Protein AF-A0A1S2MNB6-F1 (afdb_monomer_lite)

Secondary structure (DSSP, 8-state):
--HHHHH--S---HHHHHIIIIIHHHHHHHHHHHH-GGG-SHHHHHHHHHHHHHHHHHHHHHHHTSTTHHHHHHHH-EE-SS-EE---S-TTSHHHHHHHHHHHHHHHHHHHHHHHHHHHHHHHHHT-

Radius of gyration: 18.5 Å; chains: 1; bounding box: 45×26×59 Å

Foldseek 3Di:
DCVVVVPPPDDQAPVNCCCVLAVVLLVVLQVCVVVDVVCLDLVNLLVSLLVSLVVSLVVLVVLLPDPCNVVNQVVPFDDPVVDTDHDDSPSNDPVNSVVSSVSSSVSSNVSSVVVVVVVVVVVVVVVD

Sequence (128 aa):
MFSIGILWNTRMSLLAFILIAYLLPIILNNIINLSIESTRNVKIYVITSGITTFCYFIFSIYFISRPGFDYFISENQIDTGNVSIEINTGLANIEQLIFVFLLNFIALFLISLFIRKKDLNVRNKKFK

Structure (mmCIF, N/CA/C/O backbone):
data_AF-A0A1S2MNB6-F1
#
_entry.id   AF-A0A1S2MNB6-F1
#
loop_
_atom_site.group_PDB
_atom_site.id
_atom_site.type_symbol
_atom_site.label_atom_id
_atom_site.label_alt_id
_atom_site.label_comp_id
_atom_site.label_asym_id
_atom_site.label_entity_id
_atom_site.label_seq_id
_atom_site.pdbx_PDB_ins_code
_atom_site.Cartn_x
_atom_site.Cartn_y
_atom_site.Cartn_z
_atom_site.occupancy
_atom_site.B_iso_or_equiv
_atom_site.auth_seq_id
_atom_site.auth_comp_id
_atom_site.auth_asym_id
_atom_site.auth_atom_id
_atom_site.pdbx_PDB_model_num
ATOM 1 N N . MET A 1 1 ? 11.879 0.501 6.652 1.00 48.00 1 MET A N 1
ATOM 2 C CA . MET A 1 1 ? 10.868 -0.292 5.913 1.00 48.00 1 MET A CA 1
ATOM 3 C C . MET A 1 1 ? 11.190 -0.446 4.427 1.00 48.00 1 MET A C 1
ATOM 5 O O . MET A 1 1 ? 11.023 -1.548 3.936 1.00 48.00 1 MET A O 1
ATOM 9 N N . PHE A 1 2 ? 11.720 0.566 3.725 1.00 40.81 2 PHE A N 1
ATOM 10 C CA . PHE A 1 2 ? 12.075 0.447 2.294 1.00 40.81 2 PHE A CA 1
ATOM 11 C C . PHE A 1 2 ? 13.528 0.026 2.008 1.00 40.81 2 PHE A C 1
ATOM 13 O O . PH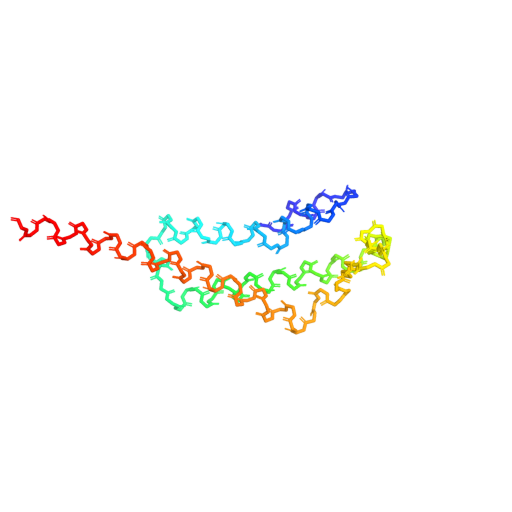E A 1 2 ? 13.847 -0.371 0.893 1.00 40.81 2 PHE A O 1
ATOM 20 N N . SER A 1 3 ? 14.402 0.021 3.018 1.00 46.00 3 SER A N 1
ATOM 21 C CA . SER A 1 3 ? 15.827 -0.313 2.862 1.00 46.00 3 SER A CA 1
ATOM 22 C C . SER A 1 3 ? 16.073 -1.772 2.455 1.00 46.00 3 SER A C 1
ATOM 24 O O . SER A 1 3 ? 17.007 -2.052 1.715 1.00 46.00 3 SER A O 1
ATOM 26 N N . ILE A 1 4 ? 15.214 -2.697 2.897 1.00 51.53 4 ILE A N 1
ATOM 27 C CA . ILE A 1 4 ? 15.331 -4.130 2.572 1.00 51.53 4 ILE A CA 1
ATOM 28 C C . ILE A 1 4 ? 14.931 -4.392 1.110 1.00 51.53 4 ILE A C 1
ATOM 30 O O . ILE A 1 4 ? 15.552 -5.216 0.449 1.00 51.53 4 ILE A O 1
ATOM 34 N N . GLY A 1 5 ? 13.963 -3.637 0.574 1.00 48.34 5 GLY A N 1
ATOM 35 C CA . GLY A 1 5 ? 13.585 -3.711 -0.842 1.00 48.34 5 GLY A CA 1
ATOM 36 C C . GLY A 1 5 ? 14.641 -3.113 -1.778 1.00 48.34 5 GLY A C 1
ATOM 37 O O . GLY A 1 5 ? 14.857 -3.640 -2.862 1.00 48.34 5 GLY A O 1
ATOM 38 N N . ILE A 1 6 ? 15.340 -2.060 -1.335 1.00 51.94 6 ILE A N 1
ATOM 39 C CA . ILE A 1 6 ? 16.435 -1.421 -2.090 1.00 51.94 6 ILE A CA 1
ATOM 40 C C . ILE A 1 6 ? 17.692 -2.315 -2.128 1.00 51.94 6 ILE A C 1
ATOM 42 O O . ILE A 1 6 ? 18.417 -2.312 -3.120 1.00 51.94 6 ILE A O 1
ATOM 46 N N . LEU A 1 7 ? 17.944 -3.111 -1.079 1.00 48.25 7 LEU A N 1
ATOM 47 C CA . LEU A 1 7 ? 19.107 -4.009 -0.998 1.00 48.25 7 LEU A CA 1
ATOM 48 C C . LEU A 1 7 ? 18.979 -5.280 -1.852 1.00 48.25 7 LEU A C 1
ATOM 50 O O . LEU A 1 7 ? 20.006 -5.853 -2.217 1.00 48.25 7 LEU A O 1
ATOM 54 N N . TRP A 1 8 ? 17.767 -5.703 -2.233 1.00 47.81 8 TRP A N 1
ATOM 55 C CA . TRP A 1 8 ? 17.583 -6.815 -3.175 1.00 47.81 8 TRP A CA 1
ATOM 56 C C . TRP A 1 8 ? 17.776 -6.367 -4.630 1.00 47.81 8 TRP A C 1
ATOM 58 O O . TRP A 1 8 ? 16.888 -6.377 -5.482 1.00 47.81 8 TRP A O 1
ATOM 68 N N . ASN A 1 9 ? 19.018 -5.996 -4.928 1.00 50.88 9 ASN A N 1
ATOM 69 C CA . ASN A 1 9 ? 19.538 -5.913 -6.278 1.00 50.88 9 ASN A CA 1
ATOM 70 C C . ASN A 1 9 ? 19.802 -7.335 -6.799 1.00 50.88 9 ASN A C 1
ATOM 72 O O . ASN A 1 9 ? 20.816 -7.923 -6.440 1.00 50.88 9 ASN A O 1
ATOM 76 N N . THR A 1 10 ? 18.881 -7.884 -7.605 1.00 50.31 10 THR A N 1
ATOM 77 C CA . THR A 1 10 ? 19.098 -8.693 -8.838 1.00 50.31 10 THR A CA 1
ATOM 78 C C . THR A 1 10 ? 17.855 -9.546 -9.139 1.00 50.31 10 THR A C 1
ATOM 80 O O . THR A 1 10 ? 17.412 -10.313 -8.298 1.00 50.31 10 THR A O 1
ATOM 83 N N . ARG A 1 11 ? 17.264 -9.383 -10.336 1.00 56.50 11 ARG A N 1
ATOM 84 C CA . ARG A 1 11 ? 16.158 -10.207 -10.883 1.00 56.50 11 ARG A CA 1
ATOM 85 C C . ARG A 1 11 ? 14.980 -10.448 -9.924 1.00 56.50 11 ARG A C 1
ATOM 87 O O . ARG A 1 11 ? 14.734 -11.560 -9.468 1.00 56.50 11 ARG A O 1
ATOM 94 N N . MET A 1 12 ? 14.235 -9.389 -9.620 1.00 65.94 12 MET A N 1
ATOM 95 C CA . MET A 1 12 ? 12.997 -9.526 -8.853 1.00 65.94 12 MET A CA 1
ATOM 96 C C . MET A 1 12 ? 11.942 -10.200 -9.739 1.00 65.94 12 MET A C 1
ATOM 98 O O . MET A 1 12 ? 11.660 -9.695 -10.819 1.00 65.94 12 MET A O 1
ATOM 102 N N . SER A 1 13 ? 11.386 -11.336 -9.315 1.00 72.50 13 SER A N 1
ATOM 103 C CA . SER A 1 13 ? 10.271 -11.977 -10.026 1.00 72.50 13 SER A CA 1
ATOM 104 C C . SER A 1 13 ? 8.976 -11.175 -9.849 1.00 72.50 13 SER A C 1
ATOM 106 O O . SER A 1 13 ? 8.831 -10.452 -8.858 1.00 72.50 13 SER A O 1
ATOM 108 N N . LEU A 1 14 ? 8.003 -11.334 -10.757 1.00 72.62 14 LEU A N 1
ATOM 109 C CA . LEU A 1 14 ? 6.674 -10.713 -10.625 1.00 72.62 14 LEU A CA 1
ATOM 110 C C . LEU A 1 14 ? 6.042 -10.992 -9.254 1.00 72.62 14 LEU A C 1
ATOM 112 O O . LEU A 1 14 ? 5.482 -10.102 -8.619 1.00 72.62 14 LEU A O 1
ATOM 116 N N . LEU A 1 15 ? 6.191 -12.221 -8.758 1.00 74.69 15 LEU A N 1
ATOM 117 C CA . LEU A 1 15 ? 5.666 -12.625 -7.458 1.00 74.69 15 LEU A CA 1
ATOM 118 C C . LEU A 1 15 ? 6.366 -11.886 -6.307 1.00 74.69 15 LEU A C 1
ATOM 120 O O . LEU A 1 15 ? 5.695 -11.397 -5.400 1.00 74.69 15 LEU A O 1
ATOM 124 N N . ALA A 1 16 ? 7.695 -11.745 -6.357 1.00 78.12 16 ALA A N 1
ATOM 125 C CA . ALA A 1 16 ? 8.440 -10.972 -5.364 1.00 78.12 16 ALA A CA 1
ATOM 126 C C . ALA A 1 16 ? 8.041 -9.488 -5.384 1.00 78.12 16 ALA A C 1
ATOM 128 O O . ALA A 1 16 ? 7.874 -8.883 -4.322 1.00 78.12 16 ALA A O 1
ATOM 129 N N . PHE A 1 17 ? 7.832 -8.919 -6.575 1.00 81.88 17 PHE A N 1
ATOM 130 C CA . PHE A 1 17 ? 7.325 -7.559 -6.739 1.00 81.88 17 PHE A CA 1
ATOM 131 C C . PHE A 1 17 ? 5.947 -7.398 -6.088 1.00 81.88 17 PHE A C 1
ATOM 133 O O . PHE A 1 17 ? 5.772 -6.517 -5.250 1.00 81.88 17 PHE A O 1
ATOM 140 N N . ILE A 1 18 ? 4.992 -8.285 -6.394 1.00 80.56 18 ILE A N 1
ATOM 141 C CA . ILE A 1 18 ? 3.641 -8.239 -5.814 1.00 80.56 18 ILE A CA 1
ATOM 142 C C . ILE A 1 18 ? 3.697 -8.351 -4.284 1.00 80.56 18 ILE A C 1
ATOM 144 O O . ILE A 1 18 ? 3.018 -7.602 -3.571 1.00 80.56 18 ILE A O 1
ATOM 148 N N . LEU A 1 19 ? 4.537 -9.258 -3.773 1.00 83.44 19 LEU A N 1
ATOM 149 C CA . LEU A 1 19 ? 4.719 -9.449 -2.340 1.00 83.44 19 LEU A CA 1
ATOM 150 C C . LEU A 1 19 ? 5.219 -8.180 -1.655 1.00 83.44 19 LEU A C 1
ATOM 152 O O . LEU A 1 19 ? 4.655 -7.782 -0.643 1.00 83.44 19 LEU A O 1
ATOM 156 N N . ILE A 1 20 ? 6.252 -7.537 -2.193 1.00 82.56 20 ILE A N 1
ATOM 157 C CA . ILE A 1 20 ? 6.889 -6.387 -1.545 1.00 82.56 20 ILE A CA 1
ATOM 158 C C . ILE A 1 20 ? 6.089 -5.098 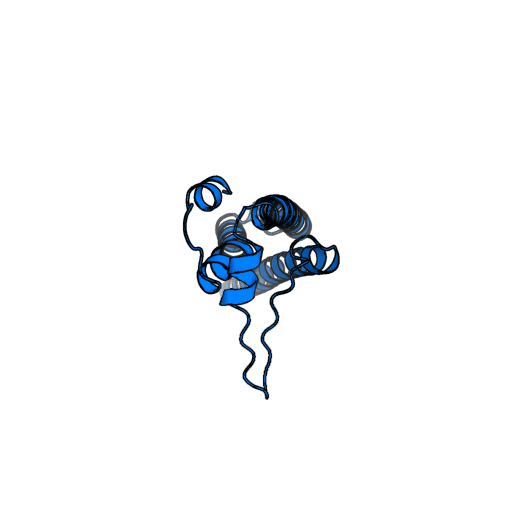-1.748 1.00 82.56 20 ILE A C 1
ATOM 160 O O . ILE A 1 20 ? 5.964 -4.314 -0.810 1.00 82.56 20 ILE A O 1
ATOM 164 N N . ALA A 1 21 ? 5.535 -4.880 -2.940 1.00 81.56 21 ALA A N 1
ATOM 165 C CA . ALA A 1 21 ? 4.861 -3.634 -3.284 1.00 81.56 21 ALA A CA 1
ATOM 166 C C . ALA A 1 21 ? 3.445 -3.536 -2.693 1.00 81.56 21 ALA A C 1
ATOM 168 O O . ALA A 1 21 ? 3.025 -2.446 -2.309 1.00 81.56 21 ALA A O 1
ATOM 169 N N . TYR A 1 22 ? 2.724 -4.660 -2.582 1.00 83.56 22 TYR A N 1
ATOM 170 C CA . TYR A 1 22 ? 1.313 -4.660 -2.173 1.00 83.56 22 TYR A CA 1
ATOM 171 C C . TYR A 1 22 ? 1.060 -5.441 -0.885 1.00 83.56 22 TYR A C 1
ATOM 173 O O . TYR A 1 22 ? 0.527 -4.886 0.075 1.00 83.56 22 TYR A O 1
ATOM 181 N N . LEU A 1 23 ? 1.443 -6.719 -0.832 1.00 83.56 23 LEU A N 1
ATOM 182 C CA . LEU A 1 23 ? 1.078 -7.603 0.285 1.00 83.56 23 LEU A CA 1
ATOM 183 C C . LEU A 1 23 ? 1.805 -7.251 1.584 1.00 83.56 23 LEU A C 1
ATOM 185 O O . LEU A 1 23 ? 1.174 -7.168 2.635 1.00 83.56 23 LEU A O 1
ATOM 189 N N . LEU A 1 24 ? 3.115 -7.024 1.528 1.00 86.19 24 LEU A N 1
ATOM 190 C CA . LEU A 1 24 ? 3.943 -6.769 2.703 1.00 86.19 24 LEU A CA 1
ATOM 191 C C . LEU A 1 24 ? 3.488 -5.507 3.465 1.00 86.19 24 LEU A C 1
ATOM 193 O O . LEU A 1 24 ? 3.287 -5.616 4.678 1.00 86.19 24 LEU A O 1
ATOM 197 N N . PRO A 1 25 ? 3.245 -4.345 2.821 1.00 86.19 25 PRO A N 1
ATOM 198 C CA . PRO A 1 25 ? 2.717 -3.173 3.515 1.00 86.19 25 PRO A CA 1
ATOM 199 C C . PRO A 1 25 ? 1.358 -3.437 4.167 1.00 86.19 25 PRO A C 1
ATOM 201 O O . PRO A 1 25 ? 1.168 -3.093 5.331 1.00 86.19 25 PRO A O 1
ATOM 204 N N . ILE A 1 26 ? 0.442 -4.113 3.463 1.00 89.00 26 ILE A N 1
ATOM 205 C CA . ILE A 1 26 ? -0.887 -4.450 3.995 1.00 89.00 26 ILE A CA 1
ATOM 206 C C . ILE A 1 26 ? -0.758 -5.325 5.241 1.00 89.00 26 ILE A C 1
ATOM 208 O O . ILE A 1 26 ? -1.378 -5.034 6.265 1.00 89.00 26 ILE A O 1
ATOM 212 N N . ILE A 1 27 ? 0.050 -6.385 5.173 1.00 87.81 27 ILE A N 1
ATOM 213 C CA . ILE A 1 27 ? 0.255 -7.315 6.287 1.00 87.81 27 ILE A CA 1
ATOM 214 C C . ILE A 1 27 ? 0.840 -6.570 7.488 1.00 87.81 27 ILE A C 1
ATOM 216 O O . ILE A 1 27 ? 0.294 -6.656 8.586 1.00 87.81 27 ILE A O 1
ATOM 220 N N . LEU A 1 28 ? 1.905 -5.790 7.288 1.00 87.38 28 LEU A N 1
ATOM 221 C CA . LEU A 1 28 ? 2.579 -5.070 8.372 1.00 87.38 28 LEU A CA 1
ATOM 222 C C . LEU A 1 28 ? 1.667 -4.022 9.020 1.00 87.38 28 LEU A C 1
ATOM 224 O O . LEU A 1 28 ? 1.566 -3.978 10.246 1.00 87.38 28 LEU A O 1
ATOM 228 N N . ASN A 1 29 ? 0.942 -3.238 8.220 1.00 89.31 29 ASN A N 1
ATOM 229 C CA . ASN A 1 29 ? -0.017 -2.254 8.723 1.00 89.31 29 ASN A CA 1
ATOM 230 C C . ASN A 1 29 ? -1.111 -2.913 9.573 1.00 89.31 29 ASN A C 1
ATOM 232 O O . ASN A 1 29 ? -1.479 -2.403 10.632 1.00 89.31 29 ASN A O 1
ATOM 236 N N . ASN A 1 30 ? -1.606 -4.076 9.144 1.00 85.81 30 ASN A N 1
ATOM 237 C CA . ASN A 1 30 ? -2.624 -4.810 9.885 1.00 85.81 30 ASN A CA 1
ATOM 238 C C . ASN A 1 30 ? -2.089 -5.478 11.154 1.00 85.81 30 ASN A C 1
ATOM 240 O O . ASN A 1 30 ? -2.796 -5.487 12.160 1.00 85.81 30 ASN A O 1
ATOM 244 N N . ILE A 1 31 ? -0.847 -5.970 11.156 1.00 87.44 31 ILE A N 1
ATOM 245 C CA . ILE A 1 31 ? -0.185 -6.463 12.373 1.00 87.44 31 ILE A CA 1
ATOM 246 C C . ILE A 1 31 ? -0.069 -5.338 13.407 1.00 87.44 31 ILE A C 1
ATOM 248 O O . ILE A 1 31 ? -0.394 -5.548 14.573 1.00 87.44 31 ILE A O 1
ATOM 252 N N . ILE A 1 32 ? 0.334 -4.133 12.995 1.00 85.25 32 ILE A N 1
ATOM 253 C CA . ILE A 1 32 ? 0.414 -2.970 13.894 1.00 85.25 32 ILE A CA 1
ATOM 254 C C . ILE A 1 32 ? -0.979 -2.625 14.449 1.00 85.25 32 ILE A C 1
ATOM 256 O O . ILE A 1 32 ? -1.135 -2.484 15.662 1.00 85.25 32 ILE A O 1
ATOM 260 N N . ASN A 1 33 ? -2.000 -2.578 13.587 1.00 86.94 33 ASN A N 1
ATOM 261 C CA . ASN A 1 33 ? -3.393 -2.317 13.977 1.00 86.94 33 ASN A CA 1
ATOM 262 C C . ASN A 1 33 ? -3.958 -3.363 14.963 1.00 86.94 33 ASN A C 1
ATOM 264 O O . ASN A 1 33 ? -4.752 -3.050 15.857 1.00 86.94 33 ASN A O 1
ATOM 268 N N . LEU A 1 34 ? -3.549 -4.624 14.813 1.00 85.44 34 LEU A N 1
ATOM 269 C CA . LEU A 1 34 ? -3.909 -5.712 15.720 1.00 85.44 34 LEU A CA 1
ATOM 270 C C . LEU A 1 34 ? -3.203 -5.579 17.071 1.00 85.44 34 LEU A C 1
ATOM 272 O O . LEU A 1 34 ? -3.866 -5.697 18.102 1.00 85.44 34 LEU A O 1
ATOM 276 N N . SER A 1 35 ? -1.900 -5.303 17.062 1.00 85.25 35 SER A N 1
ATOM 277 C CA . SER A 1 35 ? -1.055 -5.260 18.261 1.00 85.25 35 SER A CA 1
ATOM 278 C C . SER A 1 35 ? -1.272 -4.020 19.129 1.00 85.25 35 SER A C 1
ATOM 280 O O . SER A 1 35 ? -1.048 -4.083 20.335 1.00 85.25 35 SER A O 1
ATOM 282 N N . ILE A 1 36 ? -1.700 -2.893 18.550 1.00 84.31 36 ILE A N 1
ATOM 283 C CA . ILE A 1 36 ? -1.790 -1.611 19.260 1.00 84.31 36 ILE A CA 1
ATOM 284 C C . ILE A 1 36 ? -3.222 -1.074 19.201 1.00 84.31 36 ILE A C 1
ATOM 286 O O . ILE A 1 36 ? -3.636 -0.470 18.214 1.00 84.31 36 ILE A O 1
ATOM 290 N N . GLU A 1 37 ? -3.991 -1.223 20.281 1.00 77.94 37 GLU A N 1
ATOM 291 C CA . GLU A 1 37 ? -5.405 -0.811 20.305 1.00 77.94 37 GLU A CA 1
ATOM 292 C C . GLU A 1 37 ? -5.623 0.687 20.056 1.00 77.94 37 GLU A C 1
ATOM 294 O O . GLU A 1 37 ? -6.601 1.062 19.409 1.00 77.94 37 GLU A O 1
ATOM 299 N N . SER A 1 38 ? -4.693 1.546 20.493 1.00 76.12 38 SER A N 1
ATOM 300 C CA . SER A 1 38 ? -4.763 2.998 20.262 1.00 76.12 38 SER A CA 1
ATOM 301 C C . SER A 1 38 ? -4.703 3.372 18.779 1.00 76.12 38 SER A C 1
ATOM 303 O O . SER A 1 38 ? -5.141 4.459 18.403 1.00 76.12 38 SER A O 1
ATOM 305 N N . THR A 1 39 ? -4.229 2.460 17.923 1.00 76.69 39 THR A N 1
ATOM 306 C CA . THR A 1 39 ? -4.203 2.649 16.469 1.00 76.69 39 THR A CA 1
ATOM 307 C C . THR A 1 39 ? -5.535 2.318 15.793 1.00 76.69 39 THR A C 1
ATOM 309 O O . THR A 1 39 ? -5.710 2.610 14.610 1.00 76.69 39 THR A O 1
ATOM 312 N N . ARG A 1 40 ? -6.526 1.789 16.533 1.00 80.62 40 ARG A N 1
ATOM 313 C CA . ARG A 1 40 ? -7.809 1.320 15.985 1.00 80.62 40 ARG A CA 1
ATOM 314 C C . ARG A 1 40 ? -8.837 2.436 15.752 1.00 80.62 40 ARG A C 1
ATOM 316 O O . ARG A 1 40 ? -9.969 2.392 16.252 1.00 80.62 40 ARG A O 1
ATOM 323 N N . ASN A 1 41 ? -8.448 3.447 14.984 1.00 86.12 41 ASN A N 1
ATOM 324 C CA . ASN A 1 41 ? -9.264 4.612 14.660 1.00 86.12 41 ASN A CA 1
ATOM 325 C C . ASN A 1 41 ? -9.278 4.860 13.147 1.00 86.12 41 ASN A C 1
ATOM 327 O O . ASN A 1 41 ? -8.236 4.819 12.502 1.00 86.12 41 ASN A O 1
ATOM 331 N N . VAL A 1 42 ? -10.445 5.211 12.598 1.00 88.06 42 VAL A N 1
ATOM 332 C CA . VAL A 1 42 ? -10.614 5.560 11.178 1.00 88.06 42 VAL A CA 1
ATOM 333 C C . VAL A 1 42 ? -9.633 6.651 10.740 1.00 88.06 42 VAL A C 1
ATOM 335 O O . VAL A 1 42 ? -9.040 6.533 9.673 1.00 88.06 42 VAL A O 1
ATOM 338 N N . LYS A 1 43 ? -9.390 7.671 11.579 1.00 90.06 43 LYS A N 1
ATOM 339 C CA . LYS A 1 43 ? -8.392 8.717 11.283 1.00 90.06 43 LYS A CA 1
ATOM 340 C C . LYS A 1 43 ? -6.992 8.132 11.088 1.00 90.06 43 LYS A C 1
ATOM 342 O O . LYS A 1 43 ? -6.281 8.531 10.173 1.00 90.06 43 LYS A O 1
ATOM 347 N N . ILE A 1 44 ? -6.617 7.169 11.928 1.00 89.81 44 ILE A N 1
ATOM 348 C CA . ILE A 1 44 ? -5.317 6.502 11.853 1.00 89.81 44 ILE A CA 1
ATOM 349 C C . ILE A 1 44 ? -5.257 5.630 10.597 1.00 89.81 44 ILE A C 1
ATOM 351 O O . ILE A 1 44 ? -4.253 5.671 9.903 1.00 89.81 44 ILE A O 1
ATOM 355 N N . TYR A 1 45 ? -6.343 4.949 10.218 1.00 91.69 45 TYR A N 1
ATOM 356 C CA . TYR A 1 45 ? -6.386 4.160 8.978 1.00 91.69 45 TYR A CA 1
ATOM 357 C C . TYR A 1 45 ? -6.153 5.011 7.735 1.00 91.69 45 TYR A C 1
ATOM 359 O O . TYR A 1 45 ? -5.387 4.607 6.862 1.00 91.69 45 TYR A O 1
ATOM 367 N N . VAL A 1 46 ? -6.763 6.198 7.669 1.00 92.69 46 VAL A N 1
ATOM 368 C CA . VAL A 1 46 ? -6.528 7.159 6.581 1.00 92.69 46 VAL A CA 1
ATOM 369 C C . VAL A 1 46 ? -5.058 7.578 6.543 1.00 92.69 46 VAL A C 1
ATOM 371 O O . VAL A 1 46 ? -4.434 7.505 5.487 1.00 92.69 46 VAL A O 1
ATOM 374 N N . ILE A 1 47 ? -4.479 7.956 7.689 1.00 92.38 47 ILE A N 1
ATOM 375 C CA . ILE A 1 47 ? -3.075 8.388 7.778 1.00 92.38 47 ILE A CA 1
ATOM 376 C C . ILE A 1 47 ? -2.121 7.253 7.380 1.00 92.38 47 ILE A C 1
ATOM 378 O O . ILE A 1 47 ? -1.253 7.454 6.536 1.00 92.38 47 ILE A O 1
ATOM 382 N N . THR A 1 48 ? -2.295 6.051 7.933 1.00 90.88 48 THR A N 1
ATOM 383 C CA . THR A 1 48 ? -1.462 4.878 7.628 1.00 90.88 48 THR A CA 1
ATOM 384 C C . THR A 1 48 ? -1.554 4.493 6.154 1.00 90.88 48 THR A C 1
ATOM 386 O O . THR A 1 48 ? -0.532 4.203 5.530 1.00 90.88 48 THR A O 1
ATOM 389 N N . SER A 1 49 ? -2.751 4.544 5.566 1.00 93.31 49 SER A N 1
ATOM 390 C CA . SER A 1 49 ? -2.946 4.269 4.136 1.00 93.31 49 SER A CA 1
ATOM 391 C C . SER A 1 49 ? -2.286 5.341 3.270 1.00 93.31 49 SER A C 1
ATOM 393 O O . SER A 1 49 ? -1.635 5.008 2.283 1.00 93.31 49 SER A O 1
ATOM 395 N N . GLY A 1 50 ? -2.367 6.613 3.673 1.00 93.44 50 GLY A N 1
ATOM 396 C CA . GLY A 1 50 ? -1.687 7.726 3.009 1.00 93.44 50 GLY A CA 1
ATOM 397 C C . GLY A 1 50 ? -0.165 7.585 3.032 1.00 93.44 50 GLY A C 1
ATOM 398 O O . GLY A 1 50 ? 0.467 7.642 1.980 1.00 93.44 50 GLY A O 1
ATOM 399 N N . ILE A 1 51 ? 0.422 7.309 4.202 1.00 92.31 51 ILE A N 1
ATOM 400 C CA . ILE A 1 51 ? 1.867 7.063 4.348 1.00 92.31 51 ILE A CA 1
ATOM 401 C C . ILE A 1 51 ? 2.296 5.881 3.475 1.00 92.31 51 ILE A C 1
ATOM 403 O O . ILE A 1 51 ? 3.271 5.977 2.737 1.00 92.31 51 ILE A O 1
ATOM 407 N N . THR A 1 52 ? 1.542 4.783 3.510 1.00 92.25 52 THR A N 1
ATOM 408 C CA . THR A 1 52 ? 1.850 3.584 2.718 1.00 92.25 52 THR A CA 1
ATOM 409 C C . THR A 1 52 ? 1.815 3.866 1.222 1.00 92.25 52 THR A C 1
ATOM 411 O O . THR A 1 52 ? 2.714 3.451 0.496 1.00 92.25 52 THR A O 1
ATOM 414 N N . THR A 1 53 ? 0.816 4.622 0.771 1.00 93.88 53 THR A N 1
ATOM 415 C CA . THR A 1 53 ? 0.676 5.034 -0.631 1.00 93.88 53 THR A CA 1
ATOM 416 C C . THR A 1 53 ? 1.822 5.944 -1.052 1.00 93.88 53 THR A C 1
ATOM 418 O O . THR A 1 53 ? 2.390 5.762 -2.124 1.00 93.88 53 THR A O 1
ATOM 421 N N . PHE A 1 54 ? 2.222 6.881 -0.190 1.00 91.69 54 PHE A N 1
ATOM 422 C CA . PHE A 1 54 ? 3.371 7.743 -0.446 1.00 91.69 54 PHE A CA 1
ATOM 423 C C . PHE A 1 54 ? 4.670 6.940 -0.560 1.00 91.69 54 PHE A C 1
ATOM 425 O O . PHE A 1 54 ? 5.468 7.159 -1.469 1.00 91.69 54 PHE A O 1
ATOM 432 N N . CYS A 1 55 ? 4.881 5.961 0.317 1.00 90.25 55 CYS A N 1
ATOM 433 C CA . CYS A 1 55 ? 6.060 5.121 0.206 1.00 90.25 55 CYS A CA 1
ATOM 434 C C . CYS A 1 55 ? 6.022 4.200 -1.024 1.00 90.25 55 CYS A C 1
ATOM 436 O O . CYS A 1 55 ? 7.053 4.004 -1.664 1.00 90.25 55 CYS A O 1
ATOM 438 N N . TYR A 1 56 ? 4.848 3.676 -1.385 1.00 90.19 56 TYR A N 1
ATOM 439 C CA . TYR A 1 56 ? 4.646 2.948 -2.637 1.00 90.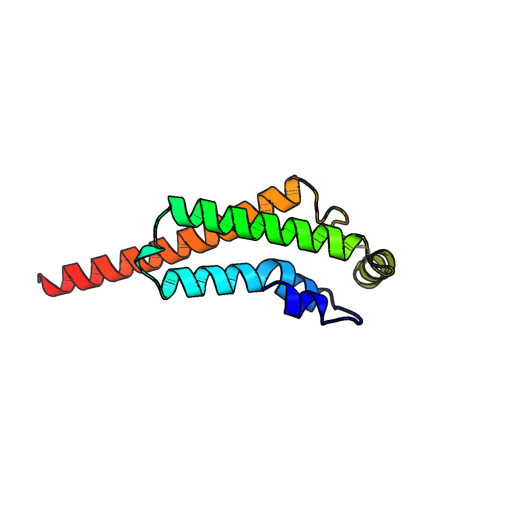19 56 TYR A CA 1
ATOM 440 C C . TYR A 1 56 ? 4.963 3.831 -3.853 1.00 90.19 56 TYR A C 1
ATOM 442 O O . TYR A 1 56 ? 5.617 3.366 -4.783 1.00 90.19 56 TYR A O 1
ATOM 450 N N . PHE A 1 57 ? 4.572 5.107 -3.837 1.00 90.94 57 PHE A N 1
ATOM 451 C CA . PHE A 1 57 ? 4.909 6.062 -4.892 1.00 90.94 57 PHE A CA 1
ATOM 452 C C . PHE A 1 57 ? 6.427 6.235 -5.033 1.00 90.94 57 PHE A C 1
ATOM 454 O O . PHE A 1 57 ? 6.962 6.047 -6.122 1.00 90.94 57 PHE A O 1
ATOM 461 N N . ILE A 1 58 ? 7.134 6.497 -3.926 1.00 88.81 58 ILE A N 1
ATOM 462 C CA . ILE A 1 58 ? 8.606 6.603 -3.905 1.00 88.81 58 ILE A CA 1
ATOM 463 C C . ILE A 1 58 ? 9.247 5.325 -4.469 1.00 88.81 58 ILE A C 1
ATOM 465 O O . ILE A 1 58 ? 10.142 5.393 -5.311 1.00 88.81 58 ILE A O 1
ATOM 469 N N . PHE A 1 59 ? 8.774 4.156 -4.028 1.00 86.38 59 PHE A N 1
ATOM 470 C CA . PHE A 1 59 ? 9.247 2.863 -4.518 1.00 86.38 59 PHE A CA 1
ATOM 471 C C . PHE A 1 59 ? 8.987 2.674 -6.011 1.00 86.38 59 PHE A C 1
ATOM 473 O O . PHE A 1 59 ? 9.876 2.218 -6.720 1.00 86.38 59 PHE A O 1
ATOM 480 N N . SER A 1 60 ? 7.807 3.055 -6.494 1.00 87.56 60 SER A N 1
ATOM 481 C CA . SER A 1 60 ? 7.427 2.925 -7.901 1.00 87.56 60 SER A CA 1
ATOM 482 C C . SER A 1 60 ? 8.311 3.792 -8.790 1.00 87.56 60 SER A C 1
ATOM 484 O O . SER A 1 60 ? 8.849 3.295 -9.774 1.00 87.56 60 SER A O 1
ATOM 486 N N . ILE A 1 61 ? 8.544 5.052 -8.406 1.00 87.75 61 ILE A N 1
ATOM 487 C CA . ILE A 1 61 ? 9.458 5.955 -9.119 1.00 87.75 61 ILE A CA 1
ATOM 488 C C . ILE A 1 61 ? 10.875 5.375 -9.158 1.00 87.75 61 ILE A C 1
ATOM 490 O O . ILE A 1 61 ? 11.495 5.329 -10.221 1.00 87.75 61 ILE A O 1
ATOM 494 N N . TYR A 1 62 ? 11.376 4.885 -8.023 1.00 85.19 62 TYR A N 1
ATOM 495 C CA . TYR A 1 62 ? 12.687 4.241 -7.959 1.00 85.19 62 TYR A CA 1
ATOM 496 C C . TYR A 1 62 ? 12.766 2.992 -8.852 1.00 85.19 62 TYR A C 1
ATOM 498 O O . TYR A 1 62 ? 13.741 2.815 -9.580 1.00 85.19 62 TYR A O 1
ATOM 506 N N . PHE A 1 63 ? 11.738 2.141 -8.820 1.00 83.62 63 PHE A N 1
ATOM 507 C CA . PHE A 1 63 ? 11.704 0.877 -9.552 1.00 83.62 63 PHE A CA 1
ATOM 508 C C . PHE A 1 63 ? 11.629 1.085 -11.068 1.00 83.62 63 PHE A C 1
ATOM 510 O O . PHE A 1 63 ? 12.396 0.460 -11.798 1.00 83.62 63 PHE A O 1
ATOM 517 N N . ILE A 1 64 ? 10.769 2.002 -11.528 1.00 85.31 64 ILE A N 1
ATOM 518 C CA . ILE A 1 64 ? 10.642 2.368 -12.948 1.00 85.31 64 ILE A CA 1
ATOM 519 C C . ILE A 1 64 ? 11.954 2.965 -13.477 1.00 85.31 64 ILE A C 1
ATOM 521 O O . ILE A 1 64 ? 12.348 2.695 -14.606 1.00 85.31 64 ILE A O 1
ATOM 525 N N . SER A 1 65 ? 12.673 3.736 -12.657 1.00 82.06 65 SER A N 1
ATOM 526 C CA . SER A 1 65 ? 13.923 4.397 -13.069 1.00 82.06 65 SER A CA 1
ATOM 527 C C . SER A 1 65 ? 15.119 3.443 -13.213 1.00 82.06 65 SER A C 1
ATOM 529 O O . SER A 1 65 ? 16.214 3.875 -13.578 1.00 82.06 65 SER A O 1
ATOM 531 N N . ARG A 1 66 ? 14.968 2.153 -12.883 1.00 80.50 66 ARG A N 1
ATOM 532 C CA . ARG A 1 66 ? 16.075 1.192 -12.885 1.00 80.50 66 ARG A CA 1
ATOM 533 C C . ARG A 1 66 ? 16.389 0.699 -14.309 1.00 80.50 66 ARG A C 1
ATOM 535 O O . ARG A 1 66 ? 15.475 0.261 -15.009 1.00 80.50 66 ARG A O 1
ATOM 542 N N . PRO A 1 67 ? 17.677 0.617 -14.707 1.00 69.94 67 PRO A N 1
ATOM 543 C CA . PRO A 1 67 ? 18.074 -0.047 -15.948 1.00 69.94 67 PRO A CA 1
ATOM 544 C C . PRO A 1 67 ? 17.750 -1.547 -15.848 1.00 69.94 67 PRO A C 1
ATOM 546 O O . PRO A 1 67 ? 18.419 -2.292 -15.130 1.00 69.94 67 PRO A O 1
ATOM 549 N N . GLY A 1 68 ? 16.665 -1.974 -16.496 1.00 74.38 68 GLY A N 1
ATOM 550 C CA . GLY A 1 68 ? 16.116 -3.333 -16.406 1.00 74.38 68 GLY A CA 1
ATOM 551 C C . GLY A 1 68 ? 14.604 -3.397 -16.176 1.00 74.38 68 GLY A C 1
ATOM 552 O O . GLY A 1 68 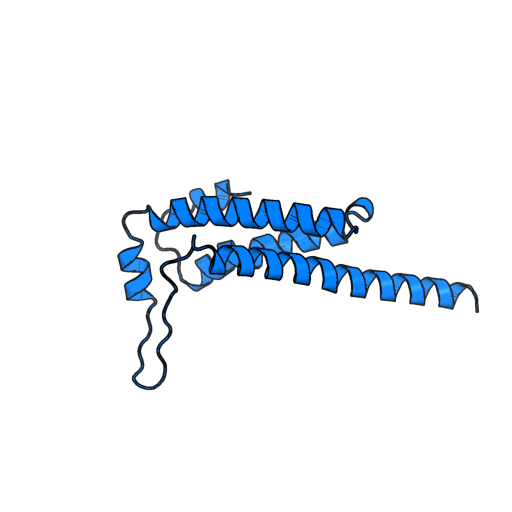? 14.050 -4.492 -16.213 1.00 74.38 68 GLY A O 1
ATOM 553 N N . PHE A 1 69 ? 13.934 -2.259 -15.963 1.00 78.81 69 PHE A N 1
ATOM 554 C CA . PHE A 1 69 ? 12.474 -2.210 -15.863 1.00 78.81 69 PHE A CA 1
ATOM 555 C C . PHE A 1 69 ? 11.790 -2.719 -17.141 1.00 78.81 69 PHE A C 1
ATOM 557 O O . PHE A 1 69 ? 10.948 -3.607 -17.062 1.00 78.81 69 PHE A O 1
ATOM 564 N N . ASP A 1 70 ? 12.223 -2.259 -18.316 1.00 76.62 70 ASP A N 1
ATOM 565 C CA . ASP A 1 70 ? 11.641 -2.690 -19.597 1.00 76.62 70 ASP A CA 1
ATOM 566 C C . ASP A 1 70 ? 11.794 -4.200 -19.831 1.00 76.62 70 ASP A C 1
ATOM 568 O O . ASP A 1 70 ? 10.875 -4.862 -20.309 1.00 76.62 70 ASP A O 1
ATOM 572 N N . TYR A 1 71 ? 12.939 -4.760 -19.427 1.00 78.00 71 TYR A N 1
ATOM 573 C CA . TYR A 1 71 ? 13.190 -6.201 -19.479 1.00 78.00 71 TYR A CA 1
ATOM 574 C C . TYR A 1 71 ? 12.303 -6.975 -18.493 1.00 78.00 71 TYR A C 1
ATOM 576 O O . TYR A 1 71 ? 11.771 -8.027 -18.827 1.00 78.00 71 TYR A O 1
ATOM 584 N N . PHE A 1 72 ? 12.085 -6.438 -17.289 1.00 75.69 72 PHE A N 1
ATOM 585 C CA . PHE A 1 72 ? 11.160 -7.027 -16.321 1.00 75.69 72 PHE A CA 1
ATOM 586 C C . PHE A 1 72 ? 9.718 -7.053 -16.847 1.00 75.69 72 PHE A C 1
ATOM 588 O O . PHE A 1 72 ? 9.023 -8.050 -16.652 1.00 75.69 72 PHE A O 1
ATOM 595 N N . ILE A 1 73 ? 9.273 -5.987 -17.518 1.00 78.62 73 ILE A N 1
ATOM 596 C CA . ILE A 1 73 ? 7.940 -5.931 -18.125 1.00 78.62 73 ILE A CA 1
ATOM 597 C C . ILE A 1 73 ? 7.818 -6.981 -19.229 1.00 78.62 73 ILE A C 1
ATOM 599 O O . ILE A 1 73 ? 6.887 -7.781 -19.189 1.00 78.62 73 ILE A O 1
ATOM 603 N N . SER A 1 74 ? 8.766 -7.032 -20.168 1.00 75.31 74 SER A N 1
ATOM 604 C CA . SER A 1 74 ? 8.686 -7.957 -21.303 1.00 75.31 74 SER A CA 1
ATOM 605 C C . SER A 1 74 ? 8.803 -9.430 -20.901 1.00 75.31 74 SER A C 1
ATOM 607 O O . SER A 1 74 ? 8.139 -10.271 -21.496 1.00 75.31 74 SER A O 1
ATOM 609 N N . GLU A 1 75 ? 9.588 -9.758 -19.871 1.00 77.06 75 GLU A N 1
ATOM 610 C CA . GLU A 1 75 ? 9.760 -11.141 -19.402 1.00 77.06 75 GLU A CA 1
ATOM 611 C C . GLU A 1 75 ? 8.553 -11.664 -18.600 1.00 77.06 75 GLU A C 1
ATOM 613 O O . GLU A 1 75 ? 8.358 -12.872 -18.489 1.00 77.06 75 GLU A O 1
ATOM 618 N N . ASN A 1 76 ? 7.728 -10.771 -18.042 1.00 73.31 76 ASN A N 1
ATOM 619 C CA . ASN A 1 76 ? 6.569 -11.142 -17.221 1.00 73.31 76 ASN A CA 1
ATOM 620 C C . ASN A 1 76 ? 5.218 -10.825 -17.889 1.00 73.31 76 ASN A C 1
ATOM 622 O O . ASN A 1 76 ? 4.170 -11.108 -17.305 1.00 73.31 76 ASN A O 1
ATOM 626 N N . GLN A 1 77 ? 5.229 -10.271 -19.103 1.00 71.44 77 GLN A N 1
ATOM 627 C CA . GLN A 1 77 ? 4.058 -10.214 -19.970 1.00 71.44 77 GLN A CA 1
ATOM 628 C C . GLN A 1 77 ? 3.837 -11.596 -20.591 1.00 71.44 77 GLN A C 1
ATOM 630 O O . GLN A 1 77 ? 4.683 -12.113 -21.317 1.00 71.44 77 GLN A O 1
ATOM 635 N N . ILE A 1 78 ? 2.696 -12.210 -20.285 1.00 63.59 78 ILE A N 1
ATOM 636 C CA . ILE A 1 78 ? 2.304 -13.502 -20.853 1.00 63.59 78 ILE A CA 1
ATOM 637 C C . ILE A 1 78 ? 1.135 -13.245 -21.791 1.00 63.59 78 ILE A C 1
ATOM 639 O O . ILE A 1 78 ? 0.055 -12.874 -21.332 1.00 63.59 78 ILE A O 1
ATOM 643 N N . ASP A 1 79 ? 1.352 -13.463 -23.085 1.00 62.00 79 ASP A N 1
ATOM 644 C CA . ASP A 1 79 ? 0.297 -13.483 -24.093 1.00 62.00 79 ASP A CA 1
ATOM 645 C C . ASP A 1 79 ? 0.137 -14.914 -24.611 1.00 62.00 79 ASP A C 1
ATOM 647 O O . ASP A 1 79 ? 1.038 -15.486 -25.227 1.00 62.00 79 ASP A O 1
ATOM 651 N N . THR A 1 80 ? -1.000 -15.529 -24.291 1.00 55.91 80 THR A N 1
ATOM 652 C CA . THR A 1 80 ? -1.341 -16.890 -24.739 1.00 55.91 80 THR A CA 1
ATOM 653 C C . THR A 1 80 ? -2.392 -16.892 -25.850 1.00 55.91 80 THR A C 1
ATOM 655 O O . THR A 1 80 ? -3.023 -17.918 -26.098 1.00 55.91 80 THR A O 1
ATOM 658 N N . GLY A 1 81 ? -2.624 -15.756 -26.521 1.00 54.88 81 GLY A N 1
ATOM 659 C CA . GLY A 1 81 ? -3.584 -15.617 -27.624 1.00 54.88 81 GLY A CA 1
ATOM 660 C C . GLY A 1 81 ? -5.059 -15.601 -27.198 1.00 54.88 81 GLY A C 1
ATOM 661 O O . GLY A 1 81 ? -5.886 -15.042 -27.910 1.00 54.88 81 GLY A O 1
ATOM 662 N N . ASN A 1 82 ? -5.388 -16.150 -26.021 1.00 56.97 82 ASN A N 1
ATOM 663 C CA . ASN A 1 82 ? -6.721 -16.087 -25.401 1.00 56.97 82 ASN A CA 1
ATOM 664 C C . ASN A 1 82 ? -6.751 -15.268 -24.098 1.00 56.97 82 ASN A C 1
ATOM 666 O O . ASN A 1 82 ? -7.816 -14.819 -23.681 1.00 56.97 82 ASN A O 1
ATOM 670 N N . VAL A 1 83 ? -5.601 -15.100 -23.437 1.00 50.53 83 VAL A N 1
ATOM 671 C CA . VAL A 1 83 ? -5.442 -14.312 -22.209 1.00 50.53 83 VAL A CA 1
ATOM 672 C C . VAL A 1 83 ? -4.095 -13.600 -22.281 1.00 50.53 83 VAL A C 1
ATOM 674 O O . VAL A 1 83 ? -3.057 -14.263 -22.382 1.00 50.53 83 VAL A O 1
ATOM 677 N N . SER A 1 84 ? -4.127 -12.269 -22.214 1.00 52.78 84 SER A N 1
ATOM 678 C CA . SER A 1 84 ? -2.949 -11.429 -22.021 1.00 52.78 84 SER A CA 1
ATOM 679 C C . SER A 1 84 ? -2.911 -10.927 -20.576 1.00 52.78 84 SER A C 1
ATOM 681 O O . SER A 1 84 ? -3.893 -10.407 -20.042 1.00 52.78 84 SER A O 1
ATOM 683 N N . ILE A 1 85 ? -1.777 -11.126 -19.907 1.00 61.22 85 ILE A N 1
ATOM 684 C CA . ILE A 1 85 ? -1.486 -10.496 -18.618 1.00 61.22 85 ILE A CA 1
ATOM 685 C C . ILE A 1 85 ? -0.557 -9.325 -18.908 1.00 61.22 85 ILE A C 1
ATOM 687 O O . ILE A 1 85 ? 0.647 -9.500 -19.099 1.00 61.22 85 ILE A O 1
ATOM 691 N N . GLU A 1 86 ? -1.131 -8.127 -18.950 1.00 64.75 86 GLU A N 1
ATOM 692 C CA . GLU A 1 86 ? -0.379 -6.889 -19.121 1.00 64.75 86 GLU A CA 1
ATOM 693 C C . GLU A 1 86 ? -0.030 -6.288 -17.761 1.00 64.75 86 GLU A C 1
ATOM 695 O O . GLU A 1 86 ? -0.895 -5.985 -16.935 1.00 64.75 86 GLU A O 1
ATOM 700 N N . ILE A 1 87 ? 1.265 -6.097 -17.520 1.00 66.62 87 ILE A N 1
ATOM 701 C CA . ILE A 1 87 ? 1.729 -5.337 -16.363 1.00 66.62 87 ILE A CA 1
ATOM 702 C C . ILE A 1 87 ? 1.529 -3.858 -16.673 1.00 66.62 87 ILE A C 1
ATOM 704 O O . ILE A 1 87 ? 2.100 -3.340 -17.632 1.00 66.62 87 ILE A O 1
ATOM 708 N N . ASN A 1 88 ? 0.746 -3.174 -15.837 1.00 69.50 88 ASN A N 1
ATOM 709 C CA . ASN A 1 88 ? 0.590 -1.729 -15.932 1.00 69.50 88 ASN A CA 1
ATOM 710 C C . ASN A 1 88 ? 1.954 -1.056 -15.708 1.00 69.50 88 ASN A C 1
ATOM 712 O O . ASN A 1 88 ? 2.495 -1.066 -14.600 1.00 69.50 88 ASN A O 1
ATOM 716 N N . THR A 1 89 ? 2.508 -0.473 -16.769 1.00 70.00 89 THR A N 1
ATOM 717 C CA . THR A 1 89 ? 3.781 0.263 -16.740 1.00 70.00 89 THR A CA 1
ATOM 718 C C . THR A 1 89 ? 3.673 1.552 -15.926 1.00 70.00 89 THR A C 1
ATOM 720 O O . THR A 1 89 ? 4.662 2.058 -15.397 1.00 70.00 89 THR A O 1
ATOM 723 N N . GLY A 1 90 ? 2.447 2.034 -15.739 1.00 79.94 90 GLY A N 1
AT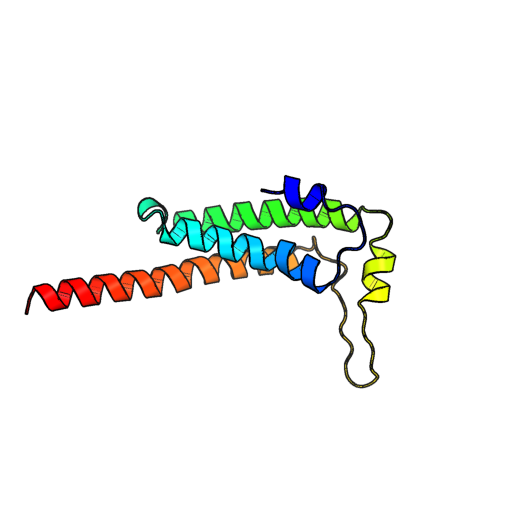OM 724 C CA . GLY A 1 90 ? 2.075 3.173 -14.928 1.00 79.94 90 GLY A CA 1
ATOM 725 C C . GLY A 1 90 ? 1.996 2.899 -13.428 1.00 79.94 90 GLY A C 1
ATOM 726 O O . GLY A 1 90 ? 1.001 3.233 -12.784 1.00 79.94 90 GLY A O 1
ATOM 727 N N . LEU A 1 91 ? 3.034 2.294 -12.841 1.00 82.44 91 LEU A N 1
ATOM 728 C CA . LEU A 1 91 ? 3.043 1.952 -11.411 1.00 82.44 91 LEU A CA 1
ATOM 729 C C . LEU A 1 91 ? 2.879 3.177 -10.501 1.00 82.44 91 LEU A C 1
ATOM 731 O O . LEU A 1 91 ? 2.348 3.046 -9.401 1.00 82.44 91 LEU A O 1
ATOM 735 N N . ALA A 1 92 ? 3.325 4.350 -10.956 1.00 86.38 92 ALA A N 1
ATOM 736 C CA . ALA A 1 92 ? 3.254 5.616 -10.227 1.00 86.38 92 ALA A CA 1
ATOM 737 C C . ALA A 1 92 ? 2.046 6.492 -10.622 1.00 86.38 92 ALA A C 1
ATOM 739 O O . ALA A 1 92 ? 1.948 7.634 -10.169 1.00 86.38 92 ALA A O 1
ATOM 740 N N . ASN A 1 93 ? 1.142 5.985 -11.464 1.00 90.75 93 ASN A N 1
ATOM 741 C CA . ASN A 1 93 ? 0.001 6.747 -11.959 1.00 90.75 93 ASN A CA 1
ATOM 742 C C . ASN A 1 93 ? -1.038 6.966 -10.861 1.00 90.75 93 ASN A C 1
ATOM 744 O O . ASN A 1 93 ? -1.149 6.181 -9.916 1.00 90.75 93 ASN A O 1
ATOM 748 N N . ILE A 1 94 ? -1.851 8.011 -11.017 1.00 89.69 94 ILE A N 1
ATOM 749 C CA . ILE A 1 94 ? -2.847 8.390 -10.015 1.00 89.69 94 ILE A CA 1
ATOM 750 C C . ILE A 1 94 ? -3.854 7.267 -9.739 1.00 89.69 94 ILE A C 1
ATOM 752 O O . ILE A 1 94 ? -4.208 7.046 -8.582 1.00 89.69 94 ILE A O 1
ATOM 756 N N . GLU A 1 95 ? -4.250 6.502 -10.759 1.00 92.44 95 GLU A N 1
ATOM 757 C CA . GLU A 1 95 ? -5.164 5.367 -10.615 1.00 92.44 95 GLU A CA 1
ATOM 758 C C . GLU A 1 95 ? -4.559 4.290 -9.708 1.00 92.44 95 GLU A C 1
ATOM 760 O O . GLU A 1 95 ? -5.226 3.782 -8.803 1.00 92.44 95 GLU A O 1
ATOM 765 N N . GLN A 1 96 ? -3.269 3.996 -9.894 1.00 91.00 96 GLN A N 1
ATOM 766 C CA . GLN A 1 96 ? -2.549 3.001 -9.107 1.00 91.00 96 GLN A CA 1
ATOM 767 C C . GLN A 1 96 ? -2.352 3.463 -7.658 1.00 91.00 96 GLN A C 1
ATOM 769 O O . GLN A 1 96 ? -2.497 2.673 -6.725 1.00 91.00 96 GLN A O 1
ATOM 774 N N . LEU A 1 97 ? -2.088 4.754 -7.445 1.00 92.81 97 LEU A N 1
ATOM 775 C CA . LEU A 1 97 ? -1.975 5.331 -6.104 1.00 92.81 97 LEU A CA 1
ATOM 776 C C . LEU A 1 97 ? -3.309 5.292 -5.352 1.00 92.81 97 LEU A C 1
ATOM 778 O O . LEU A 1 97 ? -3.343 4.897 -4.186 1.00 92.81 97 LEU A O 1
ATOM 782 N N . ILE A 1 98 ? -4.412 5.643 -6.020 1.00 94.06 98 ILE A N 1
ATOM 783 C CA . ILE A 1 98 ? -5.760 5.538 -5.446 1.00 94.06 98 ILE A CA 1
ATOM 784 C C . ILE A 1 98 ? -6.064 4.082 -5.088 1.00 94.06 98 ILE A C 1
ATOM 786 O O . ILE A 1 98 ? -6.556 3.810 -3.992 1.00 94.06 98 ILE A O 1
ATOM 790 N N . PHE A 1 99 ? -5.731 3.138 -5.971 1.00 92.94 99 PHE A N 1
ATOM 791 C CA . PHE A 1 99 ? -5.914 1.714 -5.711 1.00 92.94 99 PHE A CA 1
ATOM 792 C C . PHE A 1 99 ? -5.149 1.252 -4.463 1.00 92.94 99 PHE A C 1
ATOM 794 O O . PHE A 1 99 ? -5.748 0.657 -3.567 1.00 92.94 99 PHE A O 1
ATOM 801 N N . VAL A 1 100 ? -3.853 1.566 -4.350 1.00 92.81 100 VAL A N 1
ATOM 802 C CA . VAL A 1 100 ? -3.020 1.183 -3.193 1.00 92.81 100 VAL A CA 1
ATOM 803 C C . VAL A 1 100 ? -3.541 1.794 -1.892 1.00 92.81 100 VAL A C 1
ATOM 805 O O . VAL A 1 100 ? -3.563 1.114 -0.856 1.00 92.81 100 VAL A O 1
ATOM 808 N N . PHE A 1 101 ? -3.995 3.047 -1.950 1.00 95.44 101 PHE A N 1
ATOM 809 C CA . PHE A 1 101 ? -4.608 3.729 -0.818 1.00 95.44 101 PHE A CA 1
ATOM 810 C C . PHE A 1 101 ? -5.872 3.008 -0.353 1.00 95.44 101 PHE A C 1
ATOM 812 O O . PHE A 1 101 ? -5.979 2.639 0.819 1.00 95.44 101 PHE A O 1
ATOM 819 N N . LEU A 1 102 ? -6.816 2.776 -1.270 1.00 95.50 102 LEU A N 1
ATOM 820 C CA . LEU A 1 102 ? -8.087 2.124 -0.966 1.00 95.50 102 LEU A CA 1
ATOM 821 C C . LEU A 1 102 ? -7.874 0.700 -0.462 1.00 95.50 102 LEU A C 1
ATOM 823 O O . LEU A 1 102 ? -8.507 0.301 0.512 1.00 95.50 102 LEU A O 1
ATOM 827 N N . LEU A 1 103 ? -6.956 -0.045 -1.075 1.00 93.88 103 LEU A N 1
ATOM 828 C CA . LEU A 1 103 ? -6.643 -1.413 -0.686 1.00 93.88 103 LEU A CA 1
ATOM 829 C C . LEU A 1 103 ? -6.136 -1.485 0.761 1.00 93.88 103 LEU A C 1
ATOM 831 O O . LEU A 1 103 ? -6.636 -2.287 1.552 1.00 93.88 103 LEU A O 1
ATOM 835 N N . ASN A 1 104 ? -5.195 -0.613 1.138 1.00 93.06 104 ASN A N 1
ATOM 836 C CA . ASN A 1 104 ? -4.708 -0.540 2.518 1.00 93.06 104 ASN A CA 1
ATOM 837 C C . ASN A 1 104 ? -5.801 -0.084 3.488 1.00 93.06 104 ASN A C 1
ATOM 839 O O . ASN A 1 104 ? -5.965 -0.683 4.555 1.00 93.06 104 ASN A O 1
ATOM 843 N N . PHE A 1 105 ? -6.571 0.937 3.111 1.00 93.94 105 PHE A N 1
ATOM 844 C CA . PHE A 1 105 ? -7.624 1.485 3.957 1.00 93.94 105 PHE A CA 1
ATOM 845 C C . PHE A 1 105 ? -8.711 0.448 4.244 1.00 93.94 105 PHE A C 1
AT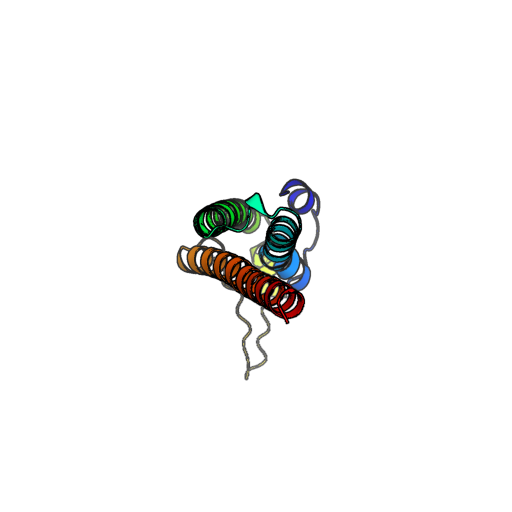OM 847 O O . PHE A 1 105 ? -9.070 0.231 5.402 1.00 93.94 105 PHE A O 1
ATOM 854 N N . ILE A 1 106 ? -9.196 -0.234 3.205 1.00 94.25 106 ILE A N 1
ATOM 855 C CA . ILE A 1 106 ? -10.213 -1.281 3.319 1.00 94.25 106 ILE A CA 1
ATOM 856 C C . ILE A 1 106 ? -9.681 -2.446 4.152 1.00 94.25 106 ILE A C 1
ATOM 858 O O . ILE A 1 106 ? -10.396 -2.923 5.031 1.00 94.25 106 ILE A O 1
ATOM 862 N N . ALA A 1 107 ? -8.434 -2.878 3.942 1.00 92.69 107 ALA A N 1
ATOM 863 C CA . ALA A 1 107 ? -7.847 -3.960 4.730 1.00 92.69 107 ALA A CA 1
ATOM 864 C C . ALA A 1 107 ? -7.811 -3.622 6.233 1.00 92.69 107 ALA A C 1
ATOM 866 O O . ALA A 1 107 ? -8.308 -4.399 7.052 1.00 92.69 107 ALA A O 1
ATOM 867 N N . LEU A 1 108 ? -7.303 -2.433 6.585 1.00 91.62 108 LEU A N 1
ATOM 868 C CA . LEU A 1 108 ? -7.276 -1.934 7.965 1.00 91.62 108 LEU A CA 1
ATOM 869 C C . LEU A 1 108 ? -8.679 -1.833 8.568 1.00 91.62 108 LEU A C 1
ATOM 871 O O . LEU A 1 108 ? -8.916 -2.254 9.706 1.00 91.62 108 LEU A O 1
ATOM 875 N N . PHE A 1 109 ? -9.619 -1.295 7.793 1.00 90.25 109 PHE A N 1
ATOM 876 C CA . PHE A 1 109 ? -10.996 -1.104 8.215 1.00 90.25 109 PHE A CA 1
ATOM 877 C C . PHE A 1 109 ? -11.710 -2.437 8.468 1.00 90.25 109 PHE A C 1
ATOM 879 O O . PHE A 1 109 ? -12.271 -2.629 9.548 1.00 90.25 109 PHE A O 1
ATOM 886 N N . LEU A 1 110 ? -11.645 -3.387 7.531 1.00 91.44 110 LEU A N 1
ATOM 887 C CA . LEU A 1 110 ? -12.287 -4.697 7.661 1.00 91.44 110 LEU A CA 1
ATOM 888 C C . LEU A 1 110 ? -11.753 -5.468 8.867 1.00 91.44 110 LEU A C 1
ATOM 890 O O . LEU A 1 110 ? -12.540 -5.957 9.678 1.00 91.44 110 LEU A O 1
ATOM 894 N N . ILE A 1 111 ? -10.431 -5.524 9.042 1.00 87.62 111 ILE A N 1
ATOM 895 C CA . ILE A 1 111 ? -9.820 -6.213 10.185 1.00 87.62 111 ILE A CA 1
ATOM 896 C C . ILE A 1 111 ? -10.269 -5.575 11.502 1.00 87.62 111 ILE A C 1
ATOM 898 O O . ILE A 1 111 ? -10.654 -6.284 12.435 1.00 87.62 111 ILE A O 1
ATOM 902 N N . SER A 1 112 ? -10.335 -4.244 11.564 1.00 85.50 112 SER A N 1
ATOM 903 C CA . SER A 1 112 ? -10.835 -3.550 12.753 1.00 85.50 112 SER A CA 1
ATOM 904 C C . SER A 1 112 ? -12.289 -3.884 13.093 1.00 85.50 112 SER A C 1
ATOM 906 O O . SER A 1 112 ? -12.627 -4.037 14.270 1.00 85.50 112 SER A O 1
ATOM 908 N N . LEU A 1 113 ? -13.148 -4.046 12.080 1.00 86.50 113 LEU A N 1
ATOM 909 C CA . LEU A 1 113 ? -14.549 -4.417 12.267 1.00 86.50 113 LEU A CA 1
ATOM 910 C C . LEU A 1 113 ? -14.682 -5.827 12.846 1.00 86.50 113 LEU A C 1
ATOM 912 O O . LEU A 1 113 ? -15.462 -6.031 13.781 1.00 86.50 113 LEU A O 1
ATOM 916 N N . PHE A 1 114 ? -13.903 -6.787 12.339 1.00 85.38 114 PHE A N 1
ATOM 917 C CA . PHE A 1 114 ? -13.902 -8.155 12.862 1.00 85.38 114 PHE A CA 1
ATOM 918 C C . PHE A 1 114 ? -13.475 -8.209 14.332 1.00 85.38 114 PHE A C 1
ATOM 920 O O . PHE A 1 114 ? -14.109 -8.908 15.127 1.00 85.38 114 PHE A O 1
ATOM 927 N N . ILE A 1 115 ? -12.459 -7.431 14.716 1.00 82.81 115 ILE A N 1
ATOM 928 C CA . ILE A 1 115 ? -11.991 -7.365 16.107 1.00 82.81 115 ILE A CA 1
ATOM 929 C C . ILE A 1 115 ? -13.062 -6.746 17.010 1.00 82.81 115 ILE A C 1
ATOM 931 O O . ILE A 1 115 ? -13.453 -7.357 18.003 1.00 82.81 115 ILE A O 1
ATOM 935 N N . ARG A 1 116 ? -13.617 -5.583 16.635 1.00 78.81 116 ARG A N 1
ATOM 936 C CA . ARG A 1 116 ? -14.657 -4.902 17.429 1.00 78.81 116 ARG A CA 1
ATOM 937 C C . ARG A 1 116 ? -15.879 -5.792 17.666 1.00 78.81 116 ARG A C 1
ATOM 939 O O . ARG A 1 116 ? -16.424 -5.817 18.768 1.00 78.81 116 ARG A O 1
ATOM 946 N N . LYS A 1 117 ? -16.299 -6.560 16.654 1.00 76.19 117 LYS A N 1
ATOM 947 C CA . LYS A 1 117 ? -17.412 -7.515 16.777 1.00 76.19 117 LYS A CA 1
ATOM 948 C C . LYS A 1 117 ? -17.101 -8.639 17.775 1.00 76.19 117 LYS A C 1
ATOM 950 O O . LYS A 1 117 ? -17.988 -9.048 18.526 1.00 76.19 117 LYS A O 1
ATOM 955 N N . LYS A 1 118 ? -15.857 -9.128 17.810 1.00 73.25 118 LYS A N 1
ATOM 956 C CA . LYS A 1 118 ? -15.408 -10.148 18.770 1.00 73.25 118 LYS A CA 1
ATOM 957 C C . LYS A 1 118 ? -15.446 -9.616 20.205 1.00 73.25 118 LYS A C 1
ATOM 959 O O . LYS A 1 118 ? -16.004 -10.288 21.071 1.00 73.25 118 LYS A O 1
ATOM 964 N N . ASP A 1 119 ? -14.946 -8.405 20.437 1.00 70.75 119 ASP A N 1
ATOM 965 C CA . ASP A 1 119 ? -14.900 -7.798 21.775 1.00 70.75 119 ASP A CA 1
ATOM 966 C C . ASP A 1 119 ? -16.303 -7.542 22.349 1.00 70.75 119 ASP A C 1
ATOM 968 O O . ASP A 1 119 ? -16.564 -7.829 23.520 1.00 70.75 119 ASP A O 1
ATOM 972 N N . LEU A 1 120 ? -17.241 -7.080 21.512 1.00 68.56 120 LEU A N 1
ATOM 973 C CA . LEU A 1 120 ? -18.648 -6.896 21.893 1.00 68.56 120 LEU A CA 1
ATOM 974 C C . LEU A 1 120 ? -19.321 -8.219 22.290 1.00 68.56 120 LEU A C 1
ATOM 976 O O . LEU A 1 120 ? -20.013 -8.284 23.306 1.00 68.56 120 LEU A O 1
ATOM 980 N N . ASN A 1 121 ? -19.080 -9.294 21.534 1.00 68.69 121 ASN A N 1
ATOM 981 C CA . ASN A 1 121 ? -19.626 -10.618 21.843 1.00 68.69 121 ASN A CA 1
ATOM 982 C C . ASN A 1 121 ? -19.076 -11.196 23.157 1.00 68.69 121 ASN A C 1
ATOM 984 O O . ASN A 1 121 ? -19.824 -11.823 23.909 1.00 68.69 121 ASN A O 1
ATOM 988 N N . VAL A 1 122 ? -17.788 -10.988 23.454 1.00 67.50 122 VAL A N 1
ATOM 989 C CA . VAL A 1 122 ? -17.183 -11.424 24.725 1.00 67.50 122 VAL A CA 1
ATOM 990 C C . VAL A 1 122 ? -17.759 -10.633 25.898 1.00 67.50 122 VAL A C 1
ATOM 992 O O . VAL A 1 122 ? -18.094 -11.221 26.926 1.00 67.50 122 VAL A O 1
ATOM 995 N N . ARG A 1 123 ? -17.923 -9.314 25.741 1.00 57.50 123 ARG A N 1
ATOM 996 C CA . ARG A 1 123 ? -18.499 -8.460 26.784 1.00 57.50 123 ARG A CA 1
ATOM 997 C C . ARG A 1 123 ? -19.948 -8.864 27.086 1.00 57.50 123 ARG A C 1
ATOM 999 O O . ARG A 1 123 ? -20.263 -9.090 28.247 1.00 57.50 123 ARG A O 1
ATOM 1006 N N . ASN A 1 124 ? -20.784 -9.088 26.070 1.00 66.56 124 ASN A N 1
ATOM 1007 C CA . ASN A 1 124 ? -22.178 -9.517 26.256 1.00 66.56 124 ASN A CA 1
ATOM 1008 C C . ASN A 1 124 ? -22.326 -10.909 26.898 1.00 66.56 124 ASN A C 1
ATOM 1010 O O . ASN A 1 124 ? -23.308 -11.148 27.594 1.00 66.56 124 ASN A O 1
ATOM 1014 N N . LYS A 1 125 ? -21.360 -11.821 26.713 1.00 61.69 125 LYS A N 1
ATOM 1015 C CA . LYS A 1 125 ? -21.347 -13.125 27.401 1.00 61.69 125 LYS A CA 1
ATOM 1016 C C . LYS A 1 125 ? -21.016 -13.038 28.893 1.00 61.69 125 LYS A C 1
ATOM 1018 O O . LYS A 1 125 ? -21.416 -13.929 29.621 1.00 61.69 125 LYS A O 1
ATOM 1023 N N . LYS A 1 126 ? -20.289 -12.010 29.346 1.00 57.62 126 LYS A N 1
ATOM 1024 C CA . LYS A 1 126 ? -19.978 -11.812 30.776 1.00 57.62 126 LYS A CA 1
ATOM 1025 C C . LYS A 1 126 ? -21.147 -11.240 31.587 1.00 57.62 126 LYS A C 1
ATOM 1027 O O . LYS A 1 126 ? -21.093 -11.290 32.807 1.00 57.62 126 LYS A O 1
ATOM 1032 N N . PHE A 1 127 ? -22.152 -10.669 30.922 1.00 56.88 127 PHE A N 1
ATOM 1033 C CA . PHE A 1 127 ? -23.325 -10.053 31.556 1.00 56.88 127 PHE A CA 1
ATOM 1034 C C . PHE A 1 127 ? -24.588 -10.938 31.502 1.00 56.88 127 PHE A C 1
ATOM 1036 O O . PHE A 1 127 ? -25.672 -10.462 31.832 1.00 56.88 127 PHE A O 1
ATOM 1043 N N . LYS A 1 128 ? -24.459 -12.201 31.079 1.00 50.34 128 LYS A N 1
ATOM 1044 C CA . LYS A 1 128 ? -25.485 -13.249 31.190 1.00 50.34 128 LYS A CA 1
ATOM 1045 C C . LYS A 1 128 ? -25.024 -14.293 32.192 1.00 50.34 128 LYS A C 1
ATOM 1047 O O . LYS A 1 128 ? -25.909 -14.824 32.889 1.00 50.34 128 LYS A O 1
#

pLDDT: mean 78.07, std 14.14, range [40.81, 95.5]